Protein AF-A0A1A9G7J0-F1 (afdb_monomer)

Secondary structure (DSSP, 8-state):
--HHHHHHHHHHHHHHHHHHHHHHHHHHTT-HHHHHHHHHHHHHHHHH---HHHHHHHHHHHHHH---

Nearest PDB structures (foldseek):
  8upb-assembly1_A-2  TM=7.268E-01  e=7.409E-01  synthetic construct
  8e0o-assembly1_A  TM=6.933E-01  e=8.772E+00  synthetic construct

Mean predicted aligned error: 4.38 Å

Structure (mmCIF, N/CA/C/O backbone):
data_AF-A0A1A9G7J0-F1
#
_entry.id   AF-A0A1A9G7J0-F1
#
loop_
_atom_site.group_PDB
_atom_site.id
_atom_site.type_symbol
_atom_site.label_atom_id
_atom_site.label_alt_id
_atom_site.label_comp_id
_atom_site.label_asym_id
_atom_site.label_entity_id
_atom_site.label_seq_id
_atom_site.pdbx_PDB_ins_code
_atom_site.Cartn_x
_atom_site.Cartn_y
_atom_site.Cartn_z
_atom_site.occupancy
_atom_site.B_iso_or_equiv
_atom_site.auth_seq_id
_atom_site.auth_comp_id
_atom_site.auth_asym_id
_atom_site.auth_atom_id
_atom_site.pdb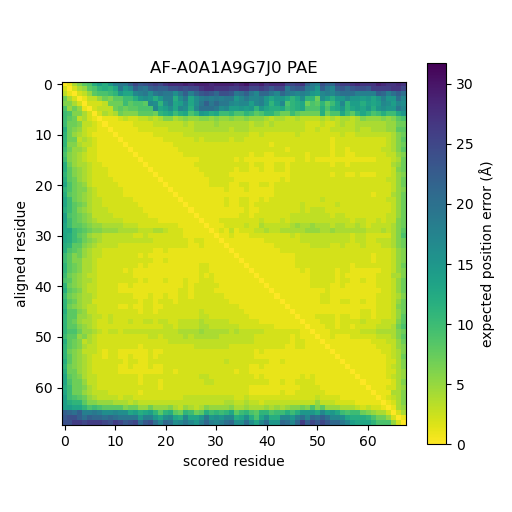x_PDB_model_num
ATOM 1 N N . MET A 1 1 ? -12.763 5.954 25.999 1.00 54.62 1 MET A N 1
ATOM 2 C CA . MET A 1 1 ? -11.541 5.249 25.541 1.00 54.62 1 MET A CA 1
ATOM 3 C C . MET A 1 1 ? -11.271 5.549 24.059 1.00 54.62 1 MET A C 1
ATOM 5 O O . MET A 1 1 ? -11.110 4.633 23.270 1.00 54.62 1 MET A O 1
ATOM 9 N N . GLU A 1 2 ? -11.204 6.821 23.654 1.00 59.59 2 GLU A N 1
ATOM 10 C CA . GLU A 1 2 ? -11.081 7.209 22.231 1.00 59.59 2 GLU A CA 1
ATOM 11 C C . GLU A 1 2 ? -9.715 7.751 21.742 1.00 59.59 2 GLU A C 1
ATOM 13 O O . GLU A 1 2 ? -9.450 7.632 20.545 1.00 59.59 2 GLU A O 1
ATOM 18 N N . PRO A 1 3 ? -8.792 8.283 22.577 1.00 65.69 3 PRO A N 1
ATOM 19 C CA . PRO A 1 3 ? -7.606 8.966 22.040 1.00 65.69 3 PRO A CA 1
ATOM 20 C C . PRO A 1 3 ? -6.561 8.015 21.432 1.00 65.69 3 PRO A C 1
ATOM 22 O O . PRO A 1 3 ? -5.841 8.384 20.508 1.00 65.69 3 PRO A O 1
ATOM 25 N N . ILE A 1 4 ? -6.488 6.769 21.912 1.00 67.88 4 ILE A N 1
ATOM 26 C CA . ILE A 1 4 ? -5.482 5.793 21.459 1.00 67.88 4 ILE A CA 1
ATOM 27 C C . ILE A 1 4 ? -5.798 5.309 20.038 1.00 67.88 4 ILE A C 1
ATOM 29 O O . ILE A 1 4 ? -4.912 5.277 19.188 1.00 67.88 4 ILE A O 1
ATOM 33 N N . MET A 1 5 ? -7.065 5.011 19.745 1.00 64.94 5 MET A N 1
ATOM 34 C CA . MET A 1 5 ? -7.488 4.517 18.431 1.00 64.94 5 MET A CA 1
ATOM 35 C C . MET A 1 5 ? -7.266 5.564 17.328 1.00 64.94 5 MET A C 1
ATOM 37 O O . MET A 1 5 ? -6.784 5.224 16.249 1.00 64.94 5 MET A O 1
ATOM 41 N N . GLN A 1 6 ? -7.507 6.845 17.629 1.00 72.38 6 GLN A N 1
ATOM 42 C CA . GLN A 1 6 ? -7.194 7.949 16.715 1.00 72.38 6 GLN A CA 1
ATOM 43 C C . GLN A 1 6 ? -5.684 8.096 16.467 1.00 72.38 6 GLN A C 1
ATOM 45 O O . GLN A 1 6 ? -5.272 8.356 15.335 1.00 72.38 6 GLN A O 1
ATOM 50 N N . SER A 1 7 ? -4.841 7.885 17.486 1.00 84.50 7 SER A N 1
ATOM 51 C CA . SER A 1 7 ? -3.381 7.929 17.312 1.00 84.50 7 SER A CA 1
ATOM 52 C C . SER A 1 7 ? -2.843 6.790 16.441 1.00 84.50 7 SER A C 1
ATOM 54 O O . SER A 1 7 ? -1.961 7.028 15.615 1.00 84.50 7 SER A O 1
ATOM 56 N N . ILE A 1 8 ? -3.410 5.582 16.564 1.00 88.12 8 ILE A N 1
ATOM 57 C CA . ILE A 1 8 ? -3.012 4.416 15.764 1.00 88.12 8 ILE A CA 1
ATOM 58 C C . ILE A 1 8 ? -3.354 4.664 14.296 1.00 88.12 8 ILE A C 1
ATOM 60 O O . ILE A 1 8 ? -2.457 4.633 13.460 1.00 88.12 8 ILE A O 1
ATOM 64 N N . GLN A 1 9 ? -4.604 5.029 13.998 1.00 92.19 9 GLN A N 1
ATOM 65 C CA . GLN A 1 9 ? -5.043 5.315 12.627 1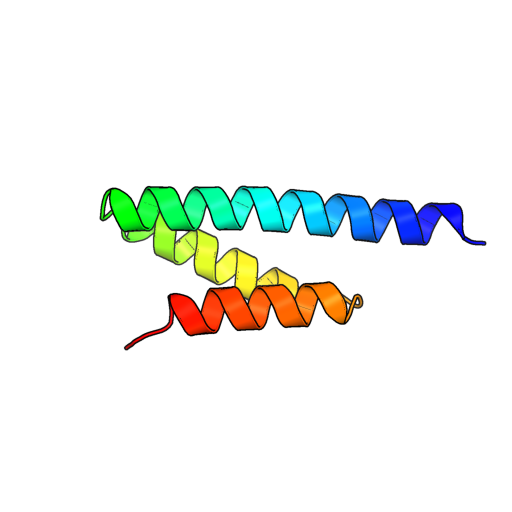.00 92.19 9 GLN A CA 1
ATOM 66 C C . GLN A 1 9 ? -4.245 6.460 11.993 1.00 92.19 9 GLN A C 1
ATOM 68 O O . GLN A 1 9 ? -3.868 6.391 10.826 1.00 92.19 9 GLN A O 1
ATOM 73 N N . THR A 1 10 ? -3.927 7.502 12.767 1.00 93.50 10 THR A N 1
ATOM 74 C CA . THR A 1 10 ? -3.082 8.609 12.291 1.00 93.50 10 THR A CA 1
ATOM 75 C C . THR A 1 10 ? -1.679 8.124 11.931 1.00 93.50 10 THR A C 1
ATOM 77 O O . THR A 1 10 ? -1.138 8.505 10.892 1.00 93.50 10 THR A O 1
ATOM 80 N N . ASN A 1 11 ? -1.084 7.270 12.766 1.00 93.88 11 ASN A N 1
ATOM 81 C CA . ASN A 1 11 ? 0.239 6.727 12.498 1.00 93.88 11 ASN A CA 1
ATOM 82 C C . ASN A 1 11 ? 0.234 5.793 11.282 1.00 93.88 11 ASN A C 1
ATOM 84 O O . ASN A 1 11 ? 1.093 5.931 10.414 1.00 93.88 11 ASN A O 1
ATOM 88 N N . GLU A 1 12 ? -0.747 4.897 11.179 1.00 94.56 12 GLU A N 1
ATOM 89 C CA . GLU A 1 12 ? -0.898 4.024 10.016 1.00 94.56 12 GLU A CA 1
ATOM 90 C C . GLU A 1 12 ? -1.109 4.837 8.729 1.00 94.56 12 GLU A C 1
ATOM 92 O O . GLU A 1 12 ? -0.483 4.555 7.709 1.00 94.56 12 GLU A O 1
ATOM 97 N N . PHE A 1 13 ? -1.924 5.897 8.771 1.00 95.56 13 PHE A N 1
ATOM 98 C CA . PHE A 1 13 ? -2.121 6.776 7.618 1.00 95.56 13 PHE A CA 1
ATOM 99 C C . PHE A 1 13 ? -0.820 7.453 7.178 1.00 95.56 13 PHE A C 1
ATOM 101 O O . PHE A 1 13 ? -0.537 7.524 5.981 1.00 95.56 13 PHE A O 1
ATOM 108 N N . ARG A 1 14 ? -0.025 7.936 8.141 1.00 96.75 14 ARG A N 1
ATOM 109 C CA . ARG A 1 14 ? 1.277 8.565 7.887 1.00 96.75 14 ARG A CA 1
ATOM 110 C C . ARG A 1 14 ? 2.260 7.590 7.239 1.00 96.75 14 ARG A C 1
ATOM 112 O O . ARG A 1 14 ? 2.950 7.966 6.297 1.00 96.75 14 ARG A O 1
ATOM 119 N N . ILE A 1 15 ? 2.310 6.348 7.722 1.00 96.44 15 ILE A N 1
ATOM 120 C CA . ILE A 1 15 ? 3.152 5.302 7.126 1.00 96.44 15 ILE A CA 1
ATOM 121 C C . ILE A 1 15 ? 2.700 5.042 5.688 1.00 96.44 15 ILE A C 1
ATOM 123 O O . ILE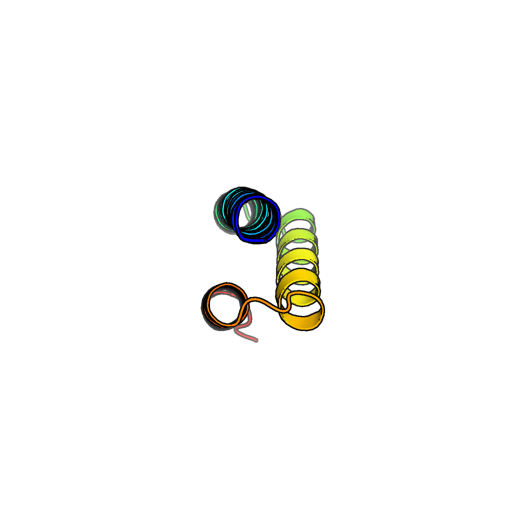 A 1 15 ? 3.511 5.145 4.774 1.00 96.44 15 ILE A O 1
ATOM 127 N N . PHE A 1 16 ? 1.399 4.829 5.462 1.00 97.62 16 PHE A N 1
ATOM 128 C CA . PHE A 1 16 ? 0.862 4.588 4.120 1.00 97.62 16 PHE A CA 1
ATOM 129 C C . PHE A 1 16 ? 1.207 5.712 3.141 1.00 97.62 16 PHE A C 1
ATOM 131 O O . PHE A 1 16 ? 1.589 5.443 2.004 1.00 97.62 16 PHE A O 1
ATOM 138 N N . THR A 1 17 ? 1.082 6.972 3.567 1.00 97.50 17 THR A N 1
ATOM 139 C CA . THR A 1 17 ? 1.409 8.119 2.709 1.00 97.50 17 THR A CA 1
ATOM 140 C C . THR A 1 17 ? 2.898 8.190 2.380 1.00 97.50 17 THR A C 1
ATOM 142 O O . THR A 1 17 ? 3.229 8.487 1.235 1.00 97.50 17 THR A O 1
ATOM 145 N N . SER A 1 18 ? 3.782 7.865 3.330 1.00 98.19 18 SER A N 1
ATOM 146 C CA . SER A 1 18 ? 5.228 7.774 3.077 1.00 98.19 18 SER A CA 1
ATOM 147 C C . SER A 1 18 ? 5.547 6.676 2.063 1.00 98.19 18 SER A C 1
ATOM 149 O O . SER A 1 18 ? 6.139 6.954 1.023 1.00 98.19 18 SER A O 1
ATOM 151 N N . VAL A 1 19 ? 5.069 5.452 2.310 1.00 97.56 19 VAL A N 1
ATOM 152 C CA . VAL A 1 19 ? 5.329 4.289 1.445 1.00 97.56 19 VAL A CA 1
ATOM 153 C C . VAL A 1 19 ? 4.749 4.496 0.043 1.00 97.56 19 VAL A C 1
ATOM 155 O O . VAL A 1 19 ? 5.390 4.172 -0.952 1.00 97.56 19 VAL A O 1
ATOM 158 N N . SER A 1 20 ? 3.565 5.104 -0.068 1.00 96.69 20 SER A N 1
ATOM 159 C CA . SER A 1 20 ? 2.960 5.420 -1.371 1.00 96.69 20 SER A CA 1
ATOM 160 C C . SER A 1 20 ? 3.779 6.445 -2.161 1.00 96.69 20 SER A C 1
ATOM 162 O O . SER A 1 20 ? 3.902 6.326 -3.380 1.00 96.69 20 SER A O 1
ATOM 164 N N . ALA A 1 21 ? 4.358 7.445 -1.489 1.00 96.94 21 ALA A N 1
ATOM 165 C CA . ALA A 1 21 ? 5.234 8.416 -2.138 1.00 96.94 21 ALA A CA 1
ATOM 166 C C . ALA A 1 21 ? 6.543 7.766 -2.618 1.00 96.94 21 ALA A C 1
ATOM 168 O O . ALA A 1 21 ? 6.983 8.037 -3.737 1.00 96.94 21 ALA A O 1
ATOM 169 N N . GLU A 1 22 ? 7.126 6.878 -1.808 1.00 97.25 22 GLU A N 1
ATOM 170 C CA . GLU A 1 22 ? 8.313 6.097 -2.173 1.00 97.25 22 GLU A CA 1
ATOM 171 C C . GLU A 1 22 ? 8.046 5.172 -3.361 1.00 97.25 22 GLU A C 1
ATOM 173 O O . GLU A 1 22 ? 8.839 5.147 -4.302 1.00 97.25 22 GLU A O 1
ATOM 178 N N . LEU A 1 23 ? 6.903 4.478 -3.374 1.00 96.44 23 LEU A N 1
ATOM 179 C CA . LEU A 1 23 ? 6.481 3.657 -4.507 1.00 96.44 23 LEU A CA 1
ATOM 180 C C . LEU A 1 23 ? 6.398 4.487 -5.789 1.00 96.44 23 LEU A C 1
ATOM 182 O O . LEU A 1 23 ? 6.953 4.098 -6.815 1.00 96.44 23 LEU A O 1
ATOM 186 N N . HIS A 1 24 ? 5.737 5.644 -5.736 1.00 95.56 24 HIS A N 1
ATOM 187 C CA . HIS A 1 24 ? 5.570 6.498 -6.907 1.00 95.56 24 HIS A CA 1
ATOM 188 C C . HIS A 1 24 ? 6.916 7.020 -7.446 1.00 95.56 24 HIS A C 1
ATOM 190 O O . HIS A 1 24 ? 7.154 6.992 -8.657 1.00 95.56 24 HIS A O 1
ATOM 196 N N . ASP A 1 25 ? 7.834 7.447 -6.572 1.00 96.94 25 ASP A N 1
ATOM 197 C CA . ASP A 1 25 ? 9.177 7.881 -6.983 1.00 96.94 25 ASP A CA 1
ATOM 198 C C . ASP A 1 25 ? 10.019 6.713 -7.527 1.00 96.94 25 ASP A C 1
ATOM 200 O O . ASP A 1 25 ? 10.671 6.852 -8.564 1.00 96.94 25 ASP A O 1
ATOM 204 N N . ALA A 1 26 ? 9.946 5.532 -6.905 1.00 96.19 26 ALA A N 1
ATOM 205 C CA . ALA A 1 26 ? 10.623 4.328 -7.380 1.00 96.19 26 ALA A CA 1
ATOM 206 C C . ALA A 1 26 ? 10.121 3.895 -8.766 1.00 96.19 26 ALA A C 1
ATOM 208 O O . ALA A 1 26 ? 10.929 3.633 -9.661 1.00 96.19 26 ALA A O 1
ATOM 209 N N . MET A 1 27 ? 8.802 3.901 -8.985 1.00 94.06 27 MET A N 1
ATOM 210 C CA . MET A 1 27 ? 8.194 3.613 -10.288 1.00 94.06 27 MET A CA 1
ATOM 211 C C . MET A 1 27 ? 8.644 4.621 -11.348 1.00 94.06 27 MET A C 1
ATOM 213 O O . MET A 1 27 ? 9.036 4.223 -12.447 1.00 94.06 27 MET A O 1
ATOM 217 N N . ARG A 1 28 ? 8.684 5.916 -11.006 1.00 95.44 28 ARG A N 1
ATOM 218 C CA . ARG A 1 28 ? 9.172 6.978 -11.899 1.00 95.44 28 ARG A CA 1
ATOM 219 C C . ARG A 1 28 ? 10.647 6.811 -12.270 1.00 95.44 28 ARG A C 1
ATOM 221 O O . ARG A 1 28 ? 11.034 7.142 -13.388 1.00 95.44 28 ARG A O 1
ATOM 228 N N . ARG A 1 29 ? 11.477 6.326 -11.346 1.00 96.19 29 ARG A N 1
ATOM 229 C CA . ARG A 1 29 ? 12.919 6.098 -11.558 1.00 96.19 29 ARG A CA 1
ATOM 230 C C . ARG A 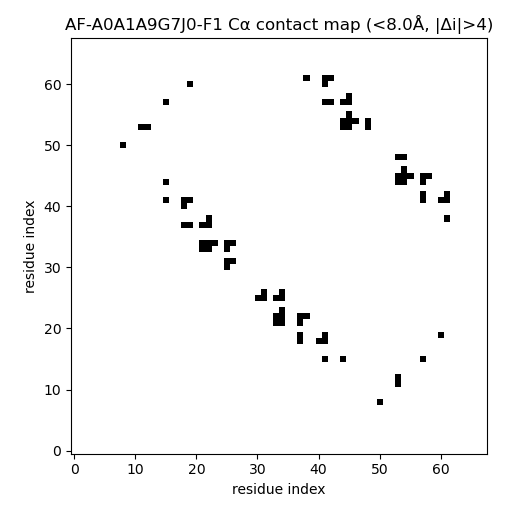1 29 ? 13.243 4.718 -12.129 1.00 96.19 29 ARG A C 1
ATOM 232 O O . ARG A 1 29 ? 14.416 4.417 -12.331 1.00 96.19 29 ARG A O 1
ATOM 239 N N . HIS A 1 30 ? 12.232 3.887 -12.381 1.00 93.94 30 HIS A N 1
ATOM 240 C CA . HIS A 1 30 ? 12.390 2.479 -12.749 1.00 93.94 30 HIS A CA 1
ATOM 241 C C . HIS A 1 30 ? 13.210 1.659 -11.732 1.00 93.94 30 HIS A C 1
ATOM 243 O O . HIS A 1 30 ? 13.811 0.640 -12.085 1.00 93.94 30 HIS A O 1
ATOM 249 N N . ASP A 1 31 ? 13.210 2.063 -10.460 1.00 96.88 31 ASP A N 1
ATOM 250 C CA . ASP A 1 31 ? 13.808 1.295 -9.372 1.00 96.88 31 ASP A CA 1
ATOM 251 C C . ASP A 1 31 ? 12.863 0.162 -8.960 1.00 96.88 31 ASP A C 1
ATOM 253 O O . ASP A 1 31 ? 12.047 0.269 -8.042 1.00 96.88 31 ASP A O 1
ATOM 257 N N . ARG A 1 32 ? 12.983 -0.958 -9.674 1.00 94.50 32 ARG A N 1
ATOM 258 C CA . ARG A 1 32 ? 12.142 -2.144 -9.472 1.00 94.50 32 ARG A CA 1
ATOM 259 C C . ARG A 1 32 ? 12.265 -2.729 -8.070 1.00 94.50 32 ARG A C 1
ATOM 261 O O . ARG A 1 32 ? 11.294 -3.290 -7.573 1.00 94.50 32 ARG A O 1
ATOM 268 N N . LYS A 1 33 ? 13.441 -2.631 -7.443 1.00 96.50 33 LYS A N 1
ATOM 269 C CA . LYS A 1 33 ? 13.666 -3.208 -6.115 1.00 96.50 33 LYS A CA 1
ATOM 270 C C . LYS A 1 33 ? 12.887 -2.420 -5.070 1.00 96.50 33 LYS A C 1
ATOM 272 O O . LYS A 1 33 ? 12.158 -3.021 -4.286 1.00 96.50 33 LYS A O 1
ATOM 277 N N . THR A 1 34 ? 13.021 -1.097 -5.083 1.00 96.50 34 THR A N 1
ATOM 278 C CA . THR A 1 34 ? 12.312 -0.229 -4.136 1.00 96.50 34 THR A CA 1
ATOM 279 C C . THR A 1 34 ? 10.806 -0.274 -4.376 1.00 96.50 34 THR A C 1
ATOM 281 O O . THR A 1 34 ? 10.046 -0.416 -3.423 1.00 96.50 34 THR A O 1
ATOM 284 N N . ALA A 1 35 ? 10.365 -0.280 -5.639 1.00 96.19 35 ALA A N 1
ATOM 285 C CA . ALA A 1 35 ? 8.949 -0.427 -5.969 1.00 96.19 35 ALA A CA 1
ATOM 286 C C . ALA A 1 35 ? 8.364 -1.753 -5.448 1.00 96.19 35 ALA A C 1
ATOM 288 O O . ALA A 1 35 ? 7.291 -1.759 -4.850 1.00 96.19 35 ALA A O 1
ATOM 289 N N . TYR A 1 36 ? 9.081 -2.871 -5.616 1.00 95.69 36 TYR A N 1
ATOM 290 C CA . TYR A 1 36 ? 8.652 -4.168 -5.088 1.00 95.69 36 TYR A CA 1
ATOM 291 C C . TYR A 1 36 ? 8.510 -4.153 -3.559 1.00 95.69 36 TYR A C 1
ATOM 293 O O . TYR A 1 36 ? 7.493 -4.601 -3.037 1.00 95.69 36 TYR A O 1
ATOM 301 N N . LEU A 1 37 ? 9.498 -3.611 -2.840 1.00 97.31 37 LEU A N 1
ATOM 302 C CA . LEU A 1 37 ? 9.451 -3.538 -1.377 1.00 97.31 37 LEU A CA 1
ATOM 303 C C . LEU A 1 37 ? 8.293 -2.661 -0.888 1.00 97.31 37 LEU A C 1
ATOM 305 O O . LEU A 1 37 ? 7.548 -3.083 -0.008 1.00 97.31 37 LEU A O 1
ATOM 309 N N . ALA A 1 38 ? 8.080 -1.501 -1.511 1.00 97.38 38 ALA A N 1
ATOM 310 C CA . ALA A 1 38 ? 6.968 -0.622 -1.164 1.00 97.38 38 ALA A CA 1
ATOM 311 C C . ALA A 1 38 ? 5.598 -1.286 -1.419 1.00 97.38 38 ALA A C 1
ATOM 313 O O . ALA A 1 38 ? 4.670 -1.128 -0.627 1.00 97.38 38 ALA A O 1
ATOM 314 N N . LEU A 1 39 ? 5.463 -2.089 -2.482 1.00 97.00 39 LEU A N 1
ATOM 315 C CA . LEU A 1 39 ? 4.247 -2.875 -2.730 1.00 97.00 39 LEU A CA 1
ATOM 316 C C . LEU A 1 39 ? 4.009 -3.945 -1.657 1.00 97.00 39 LEU A C 1
ATOM 318 O O . LEU A 1 39 ? 2.867 -4.135 -1.234 1.00 97.00 39 LEU A O 1
ATOM 322 N N . GLU A 1 40 ? 5.057 -4.634 -1.204 1.00 97.62 40 GLU A N 1
ATOM 323 C CA . GLU A 1 40 ? 4.950 -5.627 -0.128 1.00 97.62 40 GLU A CA 1
ATOM 324 C C . GLU A 1 40 ? 4.586 -4.976 1.214 1.00 97.62 40 GLU A C 1
ATOM 326 O O . GLU A 1 40 ? 3.748 -5.504 1.945 1.00 97.62 40 GLU A O 1
ATOM 331 N N . GLU A 1 41 ? 5.113 -3.787 1.509 1.00 97.38 41 GLU A N 1
ATOM 332 C CA . GLU A 1 41 ? 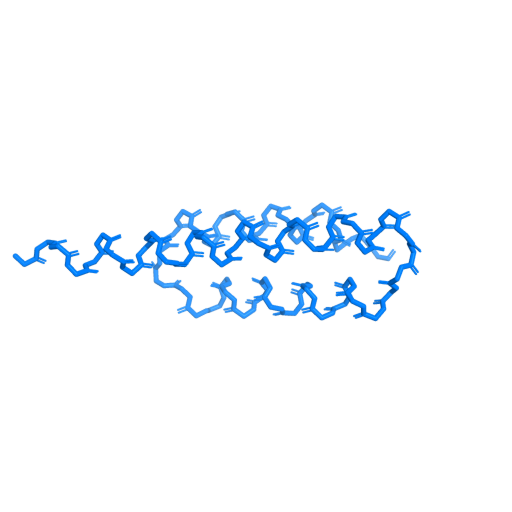4.700 -3.016 2.686 1.00 97.38 41 GLU A CA 1
ATOM 333 C C . GLU A 1 41 ? 3.221 -2.615 2.615 1.00 97.38 41 GLU A C 1
ATOM 335 O O . GLU A 1 41 ? 2.478 -2.829 3.574 1.00 97.38 41 GLU A O 1
ATOM 340 N N . ILE A 1 42 ? 2.742 -2.127 1.464 1.00 97.44 42 ILE A N 1
ATOM 341 C CA . ILE A 1 42 ? 1.317 -1.805 1.270 1.00 97.44 42 ILE A CA 1
ATOM 342 C C . ILE A 1 42 ? 0.433 -3.058 1.423 1.00 97.44 42 ILE A C 1
ATOM 344 O O . ILE A 1 42 ? -0.664 -2.972 1.985 1.00 97.44 42 ILE A O 1
ATOM 348 N N . ARG A 1 43 ? 0.891 -4.236 0.975 1.00 97.25 43 ARG A N 1
ATOM 349 C CA . ARG A 1 43 ? 0.186 -5.516 1.196 1.00 97.25 43 ARG A CA 1
ATOM 350 C C . ARG A 1 43 ? 0.116 -5.877 2.672 1.00 97.25 43 ARG A C 1
ATOM 352 O O . ARG A 1 43 ? -0.967 -6.192 3.157 1.00 97.25 43 ARG A O 1
ATOM 359 N N . ALA A 1 44 ? 1.227 -5.765 3.395 1.00 97.00 44 ALA A N 1
ATOM 360 C CA . ALA A 1 44 ? 1.245 -6.010 4.831 1.00 97.00 44 ALA A CA 1
ATOM 361 C C . ALA A 1 44 ? 0.284 -5.060 5.568 1.00 97.00 44 ALA A C 1
ATOM 363 O O . ALA A 1 44 ? -0.523 -5.503 6.381 1.00 97.00 44 ALA A O 1
ATOM 364 N N . MET A 1 45 ? 0.286 -3.767 5.234 1.00 96.50 45 MET A N 1
ATOM 365 C CA . MET A 1 45 ? -0.643 -2.800 5.830 1.00 96.50 45 MET A CA 1
ATOM 366 C C . MET A 1 45 ? -2.112 -3.148 5.565 1.00 96.50 45 MET A C 1
ATOM 368 O O . MET A 1 45 ? -2.945 -3.023 6.463 1.00 96.50 45 MET A O 1
ATOM 372 N N . ARG A 1 46 ? -2.444 -3.611 4.354 1.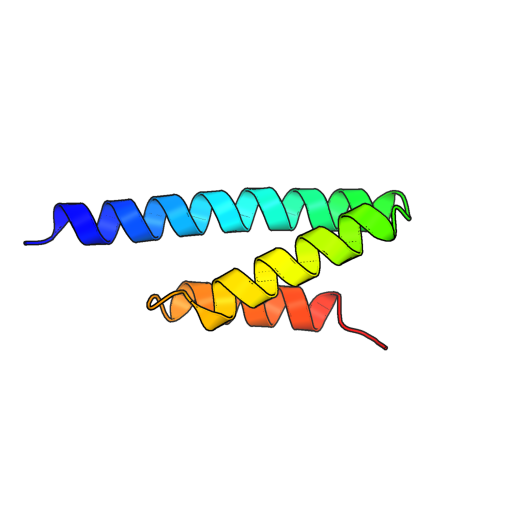00 97.12 46 ARG A N 1
ATOM 373 C CA . ARG A 1 46 ? -3.793 -4.094 4.023 1.00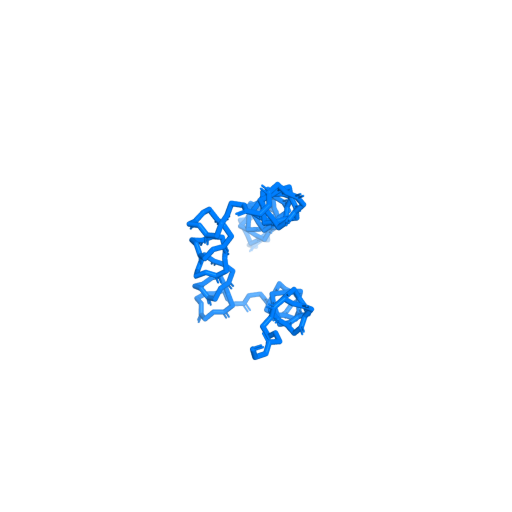 97.12 46 ARG A CA 1
ATOM 374 C C . ARG A 1 46 ? -4.196 -5.287 4.892 1.00 97.12 46 ARG A C 1
ATOM 376 O O . ARG A 1 46 ? -5.337 -5.330 5.344 1.00 97.12 46 ARG A O 1
ATOM 383 N N . ASP A 1 47 ? -3.294 -6.246 5.075 1.00 96.75 47 ASP A N 1
ATOM 384 C CA . ASP A 1 47 ? -3.597 -7.525 5.724 1.00 96.75 47 ASP A CA 1
ATOM 385 C C . ASP A 1 47 ? -3.661 -7.412 7.252 1.00 96.75 47 ASP A C 1
ATOM 387 O O . ASP A 1 47 ? -4.442 -8.124 7.880 1.00 96.75 47 ASP A O 1
ATOM 391 N N . TYR A 1 48 ? -2.889 -6.494 7.842 1.00 96.00 48 TYR A N 1
ATOM 392 C CA . TYR A 1 48 ? -2.760 -6.366 9.297 1.00 96.00 48 TYR A CA 1
ATOM 393 C C . TYR A 1 48 ? -3.455 -5.145 9.908 1.00 96.00 48 TYR A C 1
ATOM 395 O O . TYR A 1 48 ? -3.536 -5.059 11.131 1.00 96.00 48 TYR A O 1
ATOM 403 N N . SER A 1 49 ? -3.965 -4.202 9.109 1.00 95.06 49 SER A N 1
ATOM 404 C CA . SER A 1 49 ? -4.711 -3.068 9.663 1.00 95.06 49 SER A CA 1
ATOM 405 C C . SER A 1 49 ? -6.179 -3.409 9.906 1.00 95.06 49 SER A C 1
ATOM 407 O O . SER A 1 49 ? -6.922 -3.799 8.996 1.00 95.06 49 SER A O 1
ATOM 409 N N . ASP A 1 50 ? -6.648 -3.140 11.121 1.00 94.44 50 ASP A N 1
ATOM 410 C CA . ASP A 1 50 ? -8.066 -3.228 11.469 1.00 94.44 50 ASP A CA 1
ATOM 411 C C . ASP A 1 50 ? -8.889 -2.070 10.887 1.00 94.44 50 ASP A C 1
ATOM 413 O O . ASP A 1 50 ? -10.115 -2.173 10.794 1.00 94.44 50 ASP A O 1
ATOM 417 N N . TRP A 1 51 ? -8.243 -0.994 10.424 1.00 95.81 51 TRP A N 1
ATOM 418 C CA . TRP A 1 51 ? -8.910 0.201 9.920 1.00 95.81 51 TRP A CA 1
ATOM 419 C C . TRP A 1 51 ? -9.400 0.024 8.469 1.00 95.81 51 TRP A C 1
ATOM 421 O O . TRP A 1 51 ? -8.605 0.053 7.522 1.00 95.81 51 TRP A O 1
ATOM 431 N N . PRO A 1 52 ? -10.725 -0.081 8.221 1.00 96.00 52 PRO A N 1
ATOM 432 C CA . PRO A 1 52 ? -11.235 -0.425 6.891 1.00 96.00 52 PRO A CA 1
ATOM 433 C C . PRO A 1 52 ? -10.892 0.609 5.814 1.00 96.00 52 PRO A C 1
ATOM 435 O O . PRO A 1 52 ? -10.648 0.258 4.659 1.00 96.00 52 PRO A O 1
ATOM 438 N N . ALA A 1 53 ? -10.838 1.889 6.188 1.00 95.69 53 ALA A N 1
ATOM 439 C CA . ALA A 1 53 ? -10.530 2.959 5.249 1.00 95.69 53 ALA A CA 1
ATOM 440 C C . ALA A 1 53 ? -9.061 2.924 4.793 1.00 95.69 53 ALA A C 1
ATOM 442 O O . ALA A 1 53 ? -8.763 3.359 3.679 1.00 95.69 53 ALA A O 1
ATOM 443 N N . LEU A 1 54 ? -8.144 2.409 5.618 1.00 96.75 54 LEU A N 1
ATOM 444 C CA . LEU A 1 54 ? -6.757 2.200 5.213 1.00 96.75 54 LEU A CA 1
ATOM 445 C C . LEU A 1 54 ? -6.632 1.014 4.267 1.00 96.75 54 LEU A C 1
ATOM 447 O O . LEU A 1 54 ? -6.003 1.143 3.219 1.00 96.75 54 LEU A O 1
ATOM 451 N N . ARG A 1 55 ? -7.299 -0.104 4.578 1.00 97.88 55 ARG A N 1
ATOM 452 C CA . ARG A 1 55 ? -7.328 -1.274 3.689 1.00 97.88 55 ARG A CA 1
ATOM 453 C C . ARG A 1 55 ? -7.835 -0.913 2.291 1.00 97.88 55 ARG A C 1
ATOM 455 O O . ARG A 1 55 ? -7.254 -1.342 1.300 1.00 97.88 55 ARG A O 1
ATOM 462 N N . ALA A 1 56 ? -8.866 -0.068 2.198 1.00 97.44 56 ALA A N 1
ATOM 463 C CA . ALA A 1 56 ? -9.375 0.431 0.919 1.00 97.44 56 ALA A CA 1
ATOM 464 C C . ALA A 1 56 ? -8.329 1.247 0.134 1.00 97.44 56 ALA A C 1
ATOM 466 O O . ALA A 1 56 ? -8.191 1.064 -1.073 1.00 97.44 56 ALA A O 1
ATOM 467 N N . ARG A 1 57 ? -7.556 2.106 0.814 1.00 96.81 57 ARG A N 1
ATOM 468 C CA . ARG A 1 57 ? -6.461 2.872 0.193 1.00 96.81 57 ARG A CA 1
ATOM 469 C C . ARG A 1 57 ? -5.322 1.971 -0.276 1.00 96.81 57 ARG A C 1
ATOM 471 O O . ARG A 1 57 ? -4.831 2.156 -1.384 1.00 96.81 57 ARG A O 1
ATOM 478 N N . CYS A 1 58 ? -4.958 0.969 0.522 1.00 97.12 58 CYS A N 1
ATOM 479 C CA . CYS A 1 58 ? -3.958 -0.025 0.138 1.00 97.12 58 CYS A CA 1
ATOM 480 C C . CYS A 1 58 ? -4.409 -0.807 -1.102 1.00 97.12 58 CYS A C 1
ATOM 482 O O . CYS A 1 58 ? -3.641 -0.955 -2.043 1.00 97.12 58 CYS A O 1
ATOM 484 N N . ASN A 1 59 ? -5.673 -1.240 -1.153 1.00 96.56 59 ASN A N 1
ATOM 485 C CA . ASN A 1 59 ? -6.233 -1.905 -2.332 1.00 96.56 59 ASN A CA 1
ATOM 486 C C . ASN A 1 59 ? -6.188 -1.023 -3.584 1.00 96.56 59 ASN A C 1
ATOM 488 O O . ASN A 1 59 ? -5.860 -1.525 -4.654 1.00 96.56 59 ASN A O 1
ATOM 492 N N . ALA A 1 60 ? -6.491 0.272 -3.458 1.00 95.69 60 ALA A N 1
ATOM 493 C CA . ALA A 1 60 ? -6.415 1.206 -4.578 1.00 95.69 60 ALA A CA 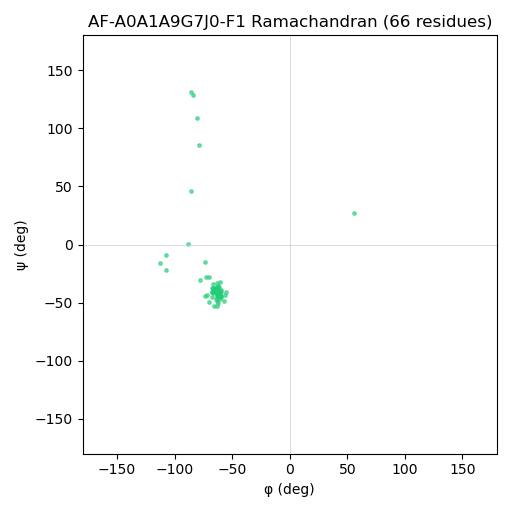1
ATOM 494 C C . ALA A 1 60 ? -4.977 1.353 -5.101 1.00 95.69 60 ALA A C 1
ATOM 496 O O . ALA A 1 60 ? -4.753 1.188 -6.296 1.00 95.69 60 ALA A O 1
ATOM 497 N N . ALA A 1 61 ? -4.004 1.565 -4.207 1.00 94.38 61 ALA A N 1
ATOM 498 C CA . ALA A 1 61 ? -2.592 1.645 -4.583 1.00 94.38 61 ALA A CA 1
ATOM 499 C C . ALA A 1 61 ? -2.105 0.337 -5.232 1.00 94.38 61 ALA A C 1
ATOM 501 O O . ALA A 1 61 ? -1.460 0.348 -6.276 1.00 94.38 61 ALA A O 1
ATOM 502 N N . LEU A 1 62 ? -2.469 -0.817 -4.668 1.00 94.88 62 LEU A N 1
ATOM 503 C CA . LEU A 1 62 ? -2.117 -2.103 -5.263 1.00 94.88 62 LEU A CA 1
ATOM 504 C C . LEU A 1 62 ? -2.768 -2.297 -6.630 1.00 94.88 62 LEU A C 1
ATOM 506 O O . LEU A 1 62 ? -2.103 -2.819 -7.508 1.00 94.88 62 LEU A O 1
ATOM 510 N N . ALA A 1 63 ? -4.014 -1.882 -6.846 1.00 93.81 63 ALA A N 1
ATOM 511 C CA . ALA A 1 63 ? -4.661 -1.999 -8.152 1.00 93.81 63 ALA A CA 1
ATOM 512 C C . ALA A 1 63 ? -4.006 -1.106 -9.221 1.00 93.81 63 ALA A C 1
ATOM 514 O O . ALA A 1 63 ? -3.939 -1.500 -10.382 1.00 93.81 63 ALA A O 1
ATOM 515 N N . GLU A 1 64 ? -3.506 0.068 -8.832 1.00 89.81 64 GLU A N 1
ATOM 516 C CA . GLU A 1 64 ? -2.820 1.005 -9.729 1.00 89.81 64 GLU A CA 1
ATOM 517 C C . GLU A 1 64 ? -1.483 0.450 -10.242 1.00 89.81 64 GLU A C 1
ATOM 519 O O . GLU A 1 64 ? -1.150 0.621 -11.414 1.00 89.81 64 GLU A O 1
ATOM 524 N N . TYR A 1 65 ? -0.736 -0.247 -9.381 1.00 81.94 65 TYR A N 1
ATOM 525 C CA . TYR A 1 65 ? 0.637 -0.675 -9.674 1.00 81.94 65 TYR A CA 1
ATOM 526 C C . TYR A 1 65 ? 0.815 -2.195 -9.823 1.00 81.94 65 TYR A C 1
ATOM 528 O O . TYR A 1 65 ? 1.819 -2.632 -10.377 1.00 81.94 65 TYR A O 1
ATOM 536 N N . SER A 1 66 ? -0.147 -3.017 -9.385 1.00 69.38 66 SER A N 1
ATOM 537 C CA . SER A 1 66 ? -0.163 -4.479 -9.601 1.00 69.38 66 SER A CA 1
ATOM 538 C C . SER A 1 66 ? -0.788 -4.826 -10.954 1.00 69.38 66 SER A C 1
ATOM 540 O O . SER A 1 66 ? -1.647 -5.704 -11.051 1.00 69.38 66 SER A O 1
ATOM 542 N N . VAL A 1 67 ? -0.376 -4.120 -12.003 1.00 54.94 67 VAL A N 1
ATOM 543 C CA . VAL A 1 67 ? -0.646 -4.531 -13.381 1.00 54.94 67 VAL A CA 1
ATOM 544 C C . VAL A 1 67 ? 0.471 -5.499 -13.780 1.00 54.94 67 VAL A C 1
ATOM 546 O O . VAL A 1 67 ? 1.633 -5.242 -13.474 1.00 54.94 67 VAL A O 1
ATOM 549 N N . HIS A 1 68 ? 0.074 -6.638 -14.350 1.00 43.25 68 HIS A N 1
ATOM 550 C CA . HIS A 1 68 ? 0.894 -7.810 -14.692 1.00 43.25 68 HIS A CA 1
ATOM 551 C C . HIS A 1 68 ? 2.257 -7.515 -15.328 1.00 43.25 68 HIS A C 1
ATOM 553 O O . HIS A 1 68 ? 2.317 -6.648 -16.229 1.00 43.25 68 HIS A O 1
#

pLDDT: mean 90.97, std 12.28, range [43.25, 98.19]

Radius of gyration: 12.75 Å; Cα contacts (8 Å, |Δi|>4): 43; chains: 1; bounding box: 25×17×40 Å

Solvent-accessible surface area (backbone atoms only — not comparab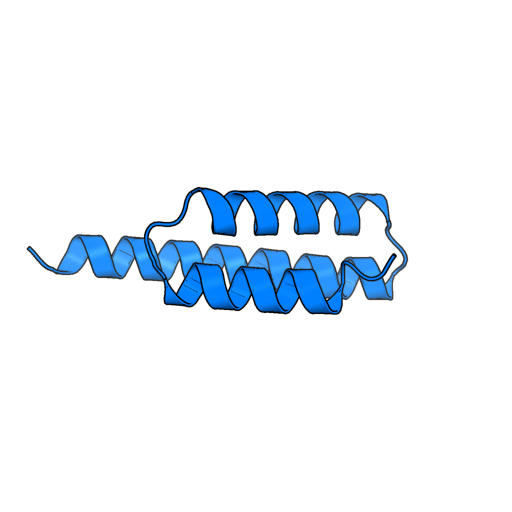le to full-atom values): 3806 Å² total; per-residue (Å²): 141,60,73,65,62,56,51,50,54,52,50,54,50,52,50,50,53,51,42,51,52,50,26,53,52,18,58,74,69,67,36,62,68,57,25,51,52,32,50,52,50,39,49,50,48,36,77,70,47,88,51,66,73,56,30,53,51,32,50,52,55,45,62,73,67,69,63,132

Sequence (68 aa):
MEPIMQSIQTNEFRIFTSVSAELHDAMRRHDRKTAYLALEEIRAMRDYSDWPALRARCNAALAEYSVH

Foldseek 3Di:
DPPVVVVVVVVLVVVLVVLLVQLVVCVVVVVPVSVVVSLVVLVVSLVPDPDVVSVVVSVVSCVVPVDD